Protein AF-A0A094FSZ1-F1 (afdb_monomer)

Radius of gyration: 24.79 Å; Cα contacts (8 Å, |Δi|>4): 39; chains: 1; bounding box: 50×47×67 Å

Solvent-accessible surface area (backbone atoms only — not comparable to full-atom values): 7567 Å² total; per-residue (Å²): 136,85,87,83,83,91,82,84,87,80,84,85,87,86,82,79,84,75,78,77,76,88,71,92,65,79,80,71,80,67,84,75,81,76,60,61,69,59,43,52,53,49,29,50,50,30,51,52,52,35,51,53,52,51,54,51,48,55,51,51,53,55,51,43,68,72,47,56,80,77,45,61,71,70,58,29,54,53,49,52,55,50,51,51,54,49,52,55,52,49,52,53,52,43,51,52,32,50,56,50,26,49,53,43,45,52,55,50,54,58,51,54,52,55,54,55,54,61,57,62,74,76,112

Sequence (123 aa):
MQFTKTLLVIALPLLAIASPTPSNTAVESRDITFDYAAVQALRQTLYDAYGQTSDIYGRVDSAANSIGGQFSGSAAEAFQNTLAKYQDSQARASEALLALAEVVGGASDSFNEKDGDAVKLFE

Secondary structure (DSSP, 8-state):
-----------------------------------HHHHHHHHHHHHHHHHHHHHHHHHHHHHHHHHGGG--THHHHHHHHHHHHHHHHHHHHHHHHHHHHHHHHHHHHHHHHHHHHHHHTT-

Foldseek 3Di:
DDDDDDDDDDDDPPDPCPDDDDDPDPPPPDVPPDPLVVLVVLLVVLVVVLVVLVVVLVVLVVVCVVCLVVDDDPRSVVSVVVNVVSVVVSVVSNVVSVVVSVVSVVVSVVVVVVVVVVVVVPD

pLDDT: mean 73.63, std 22.13, range [36.03, 97.12]

Mean predicted aligned error: 15.71 Å

Nearest PDB structures (foldseek):
  3fav-assembly2_C  TM=9.031E-01  e=1.663E-02  Mycobacterium tuberculosis H37Rv
  4j11-assembly1_B  T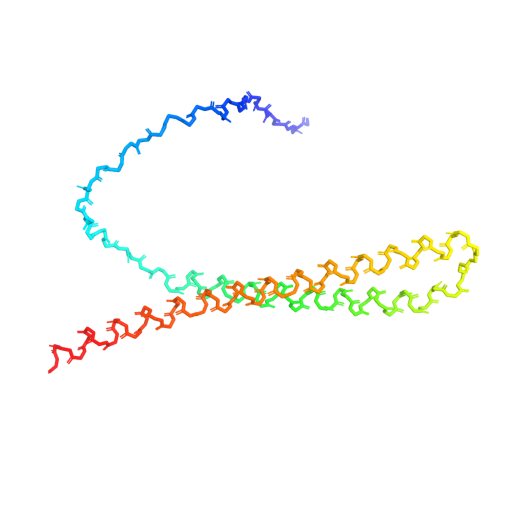M=8.928E-01  e=2.259E-02  Bacillus anthracis str. Sterne
  4j7k-assembly1_B  TM=8.969E-01  e=2.259E-02  Bacillus anthracis str. Sterne
  5mto-assembly1_A  TM=6.721E-01  e=1.983E+00  Homo sapiens
  5mto-assembly1_B  TM=6.752E-01  e=2.694E+00  Homo sapiens

Structure (mmCIF, N/CA/C/O backbone):
data_AF-A0A094FSZ1-F1
#
_entry.id   AF-A0A094FSZ1-F1
#
loop_
_atom_site.group_PDB
_atom_site.id
_atom_site.type_symbol
_atom_site.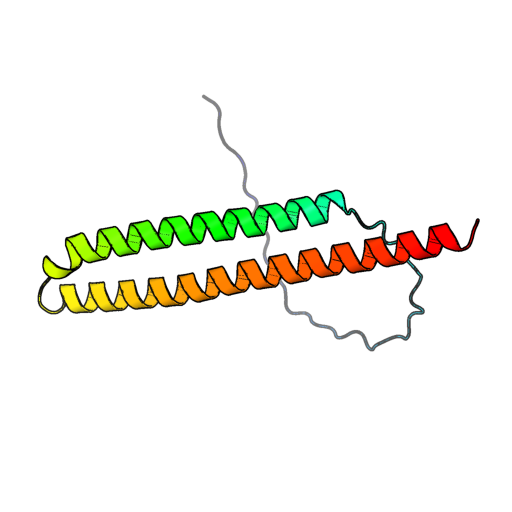label_atom_id
_atom_site.label_alt_id
_atom_site.label_comp_id
_atom_site.label_asym_id
_atom_site.label_entity_id
_atom_site.label_seq_id
_atom_site.pdbx_PDB_ins_code
_atom_site.Cartn_x
_atom_site.Cartn_y
_atom_site.Cartn_z
_atom_site.occupancy
_atom_site.B_iso_or_equiv
_atom_site.auth_seq_id
_atom_site.auth_comp_id
_atom_site.auth_asym_id
_atom_site.auth_atom_id
_atom_site.pdbx_PDB_model_num
ATOM 1 N N . MET A 1 1 ? 30.660 -18.132 21.693 1.00 36.03 1 MET A N 1
ATOM 2 C CA . MET A 1 1 ? 29.468 -17.735 20.916 1.00 36.03 1 MET A CA 1
ATOM 3 C C . MET A 1 1 ? 29.782 -16.399 20.255 1.00 36.03 1 MET A C 1
ATOM 5 O O . MET A 1 1 ? 30.182 -15.483 20.958 1.00 36.03 1 MET A O 1
ATOM 9 N N . GLN A 1 2 ? 29.759 -16.359 18.920 1.00 38.50 2 GLN A N 1
ATOM 10 C CA . GLN A 1 2 ? 29.972 -15.166 18.086 1.00 38.50 2 GLN A CA 1
ATOM 11 C C . GLN A 1 2 ? 28.680 -14.335 17.958 1.00 38.50 2 GLN A C 1
ATOM 13 O O . GLN A 1 2 ? 27.631 -14.829 18.366 1.00 38.50 2 GLN A O 1
ATOM 18 N N . PHE A 1 3 ? 28.810 -13.174 17.283 1.00 41.47 3 PHE A N 1
ATOM 19 C CA . PHE A 1 3 ? 27.794 -12.235 16.751 1.00 41.47 3 PHE A CA 1
ATOM 20 C C . PHE A 1 3 ? 27.480 -11.041 17.688 1.00 41.47 3 PHE A C 1
ATOM 22 O O . PHE A 1 3 ? 27.189 -11.250 18.853 1.00 41.47 3 PHE A O 1
ATOM 29 N N . THR A 1 4 ? 27.541 -9.751 17.307 1.00 43.19 4 THR A N 1
ATOM 30 C CA . THR A 1 4 ? 27.495 -9.105 15.980 1.00 43.19 4 THR A CA 1
ATOM 31 C C . THR A 1 4 ? 27.904 -7.618 16.043 1.00 43.19 4 THR A C 1
ATOM 33 O O . THR A 1 4 ? 27.437 -6.879 16.898 1.00 43.19 4 THR A O 1
ATOM 36 N N . LYS A 1 5 ? 28.744 -7.234 15.069 1.00 43.50 5 LYS A N 1
ATOM 37 C CA . LYS A 1 5 ? 28.823 -6.005 14.242 1.00 43.50 5 LYS A CA 1
ATOM 38 C C . LYS A 1 5 ? 28.620 -4.599 14.848 1.00 43.50 5 LYS A C 1
ATOM 40 O O . LYS A 1 5 ? 27.519 -4.154 15.140 1.00 43.50 5 LYS A O 1
ATOM 45 N N . THR A 1 6 ? 29.733 -3.872 14.792 1.00 50.31 6 THR A N 1
ATOM 46 C CA . THR A 1 6 ? 29.958 -2.448 14.497 1.00 50.31 6 THR A CA 1
ATOM 47 C C . THR A 1 6 ? 28.858 -1.743 13.687 1.00 50.31 6 THR A C 1
ATOM 49 O O . THR A 1 6 ? 28.570 -2.148 12.561 1.00 50.31 6 THR A O 1
ATOM 52 N N . LEU A 1 7 ? 28.357 -0.609 14.191 1.00 44.03 7 LEU A N 1
ATOM 53 C CA . LEU A 1 7 ? 27.736 0.439 13.376 1.00 44.03 7 LEU A CA 1
ATOM 54 C C . LEU A 1 7 ? 28.342 1.796 13.770 1.00 44.03 7 LEU A C 1
ATOM 56 O O . LEU A 1 7 ? 28.175 2.270 14.892 1.00 44.03 7 LEU A O 1
ATOM 60 N N . LEU A 1 8 ? 29.116 2.365 12.849 1.00 51.66 8 LEU A N 1
ATOM 61 C CA . LEU A 1 8 ? 29.802 3.648 12.973 1.00 51.66 8 LEU A CA 1
ATOM 62 C C . LEU A 1 8 ? 28.827 4.800 12.695 1.00 51.66 8 LEU A C 1
ATOM 64 O O . LEU A 1 8 ? 28.187 4.857 11.649 1.00 51.66 8 LEU A O 1
ATOM 68 N N . VAL A 1 9 ? 28.771 5.718 13.654 1.00 49.88 9 VAL A N 1
ATOM 69 C CA . VAL A 1 9 ? 28.234 7.082 13.582 1.00 49.88 9 VAL A CA 1
ATOM 70 C C . VAL A 1 9 ? 28.982 7.881 12.518 1.00 49.88 9 VAL A C 1
ATOM 72 O O . VAL A 1 9 ? 30.193 7.993 12.664 1.00 49.88 9 VAL A O 1
ATOM 75 N N . ILE A 1 10 ? 28.304 8.524 11.555 1.00 48.25 10 ILE A N 1
ATOM 76 C CA . ILE A 1 10 ? 28.784 9.778 10.938 1.00 48.25 10 ILE A CA 1
ATOM 77 C C . ILE A 1 10 ? 27.594 10.698 10.626 1.00 48.25 10 ILE A C 1
ATOM 79 O O . ILE A 1 10 ? 26.594 10.300 10.035 1.00 48.25 10 ILE A O 1
ATOM 83 N N . ALA A 1 11 ? 27.752 11.937 11.081 1.00 45.25 11 ALA A N 1
ATOM 84 C CA . ALA A 1 11 ? 26.862 13.076 10.981 1.00 45.25 11 ALA A CA 1
ATOM 85 C C . ALA A 1 11 ? 26.494 13.469 9.538 1.00 45.25 11 ALA A C 1
ATOM 87 O O . ALA A 1 11 ? 27.331 13.427 8.640 1.00 45.25 11 ALA A O 1
ATOM 88 N N . LEU A 1 12 ? 25.263 13.954 9.354 1.00 42.28 12 LEU A N 1
ATOM 89 C CA . LEU A 1 12 ? 24.881 14.798 8.222 1.00 42.28 12 LEU A CA 1
ATOM 90 C C . LEU A 1 12 ? 25.254 16.260 8.532 1.00 42.28 12 LEU A C 1
ATOM 92 O O . LEU A 1 12 ? 24.605 16.866 9.385 1.00 42.28 12 LEU A O 1
ATOM 96 N N . PRO A 1 13 ? 26.192 16.888 7.802 1.00 49.16 13 PRO A N 1
ATOM 97 C CA . PRO A 1 13 ? 26.172 18.319 7.568 1.00 49.16 13 PRO A CA 1
ATOM 98 C C . PRO A 1 13 ? 25.698 18.541 6.127 1.00 49.16 13 PRO A C 1
ATOM 100 O O . PRO A 1 13 ? 26.494 18.661 5.202 1.00 49.16 13 PRO A O 1
ATOM 103 N N . LEU A 1 14 ? 24.385 18.555 5.910 1.00 46.75 14 LEU A N 1
ATOM 104 C CA . LEU A 1 14 ? 23.786 18.849 4.606 1.00 46.75 14 LEU A CA 1
ATOM 105 C C . LEU A 1 14 ? 23.020 20.163 4.713 1.00 46.75 14 LEU A C 1
ATOM 107 O O . LEU A 1 14 ? 21.825 20.143 4.959 1.00 46.75 14 LEU A O 1
ATOM 111 N N . LEU A 1 15 ? 23.725 21.291 4.577 1.00 47.84 15 LEU A N 1
ATOM 112 C CA . LEU A 1 15 ? 23.158 22.600 4.207 1.00 47.84 15 LEU A CA 1
ATOM 113 C C . LEU A 1 15 ? 24.286 23.596 3.880 1.00 47.84 15 LEU A C 1
ATOM 115 O O . LEU A 1 15 ? 24.434 24.648 4.490 1.00 47.84 15 LEU A O 1
ATOM 119 N N . ALA A 1 16 ? 25.095 23.252 2.881 1.00 45.38 16 ALA A N 1
ATOM 120 C CA . ALA A 1 16 ? 25.877 24.226 2.126 1.00 45.38 16 ALA A CA 1
ATOM 121 C C . ALA A 1 16 ? 25.426 24.143 0.665 1.00 45.38 16 ALA A C 1
ATOM 123 O O . ALA A 1 16 ? 26.082 23.539 -0.178 1.00 45.38 16 ALA A O 1
ATOM 124 N N . ILE A 1 17 ? 24.257 24.720 0.380 1.00 44.41 17 ILE A N 1
ATOM 125 C CA . ILE A 1 17 ? 23.810 24.978 -0.989 1.00 44.41 17 ILE A CA 1
ATOM 126 C C . ILE A 1 17 ? 24.569 26.226 -1.456 1.00 44.41 17 ILE A C 1
ATOM 128 O O . ILE A 1 17 ? 24.042 27.334 -1.461 1.00 44.41 17 ILE A O 1
ATOM 132 N N . ALA A 1 18 ? 25.850 26.060 -1.781 1.00 43.78 18 ALA A N 1
ATOM 133 C CA . ALA A 1 18 ? 26.529 26.996 -2.661 1.00 43.78 18 ALA A CA 1
ATOM 134 C C . ALA A 1 18 ? 25.971 26.734 -4.063 1.00 43.78 18 ALA A C 1
ATOM 136 O O . ALA A 1 18 ? 26.262 25.708 -4.672 1.00 43.78 18 ALA A O 1
ATOM 137 N N . SER A 1 19 ? 25.093 27.615 -4.531 1.00 50.28 19 SER A N 1
ATOM 138 C CA . SER A 1 19 ? 24.538 27.584 -5.882 1.00 50.28 19 SER A CA 1
ATOM 139 C C . SER A 1 19 ? 25.662 27.686 -6.921 1.00 50.28 19 SER A C 1
ATOM 141 O O . SER A 1 19 ? 26.345 28.716 -6.941 1.00 50.28 19 SER A O 1
ATOM 143 N N . PRO A 1 20 ? 25.858 26.706 -7.820 1.00 42.25 20 PRO A N 1
ATOM 144 C CA . PRO A 1 20 ? 26.643 26.957 -9.010 1.00 42.25 20 PRO A CA 1
ATOM 145 C C . PRO A 1 20 ? 25.752 27.658 -10.042 1.00 42.25 20 PRO A C 1
ATOM 147 O O . PRO A 1 20 ? 24.711 27.149 -10.456 1.00 42.25 20 PRO A O 1
ATOM 150 N N . THR A 1 21 ? 26.175 28.857 -10.435 1.00 45.28 21 THR A N 1
ATOM 151 C CA . THR A 1 21 ? 25.742 29.580 -11.636 1.00 45.28 21 THR A CA 1
ATOM 152 C C . THR A 1 21 ? 25.680 28.620 -12.836 1.00 45.28 21 THR A C 1
ATOM 154 O O . THR A 1 21 ? 26.608 27.823 -12.997 1.00 45.28 21 THR A O 1
ATOM 157 N N . PRO A 1 22 ? 24.642 28.662 -13.694 1.00 40.41 22 PRO A N 1
ATOM 158 C CA . PRO A 1 22 ? 24.551 27.745 -14.822 1.00 40.41 22 PRO A CA 1
ATOM 159 C C . PRO A 1 22 ? 25.625 28.090 -15.861 1.00 40.41 22 PRO A C 1
ATOM 161 O O . PRO A 1 22 ? 25.491 29.047 -16.621 1.00 40.41 22 PRO A O 1
ATOM 164 N N . SER A 1 23 ? 26.704 27.309 -15.898 1.00 41.81 23 SER A N 1
ATOM 165 C CA . SER A 1 23 ? 27.583 27.252 -17.064 1.00 41.81 23 SER A CA 1
ATOM 166 C C . SER A 1 23 ? 26.899 26.4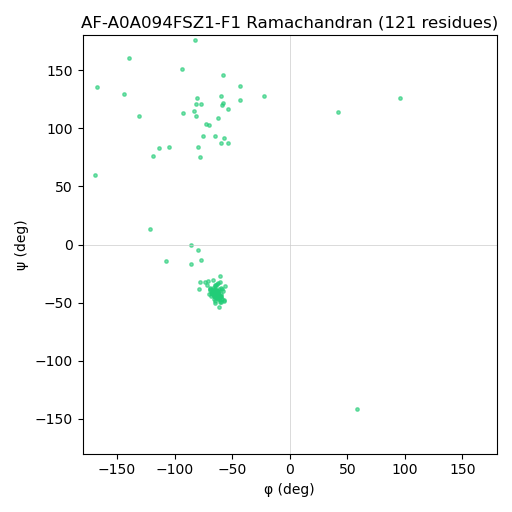00 -18.123 1.00 41.81 23 SER A C 1
ATOM 168 O O . SER A 1 23 ? 26.616 25.225 -17.881 1.00 41.81 23 SER A O 1
ATOM 170 N N . ASN A 1 24 ? 26.657 27.003 -19.291 1.00 48.91 24 ASN A N 1
ATOM 171 C CA . ASN A 1 24 ? 26.336 26.321 -20.544 1.00 48.91 24 ASN A CA 1
ATOM 172 C C . ASN A 1 24 ? 27.424 25.276 -20.822 1.00 48.91 24 ASN A C 1
ATOM 174 O O . ASN A 1 24 ? 28.436 25.551 -21.463 1.00 48.91 24 ASN A O 1
ATOM 178 N N . THR A 1 25 ? 27.230 24.083 -20.280 1.00 41.91 25 THR A N 1
ATOM 179 C CA . THR A 1 25 ? 28.068 22.929 -20.554 1.00 41.91 25 THR A CA 1
ATOM 180 C C . THR A 1 25 ? 27.364 22.237 -21.699 1.00 41.91 25 THR A C 1
ATOM 182 O O . THR A 1 25 ? 26.218 21.814 -21.543 1.00 41.91 25 THR A O 1
ATOM 185 N N . ALA A 1 26 ? 28.003 22.224 -22.870 1.00 42.75 26 ALA A N 1
ATOM 186 C CA . ALA A 1 26 ? 27.565 21.408 -23.988 1.00 42.75 26 ALA A CA 1
ATOM 187 C C . ALA A 1 26 ? 27.200 20.028 -23.434 1.00 42.75 26 ALA A C 1
ATOM 189 O O . ALA A 1 26 ? 27.991 19.435 -22.697 1.00 42.75 26 ALA A O 1
ATOM 190 N N . VAL A 1 27 ? 25.973 19.581 -23.702 1.00 46.06 27 VAL A N 1
ATOM 191 C CA . VAL A 1 27 ? 25.532 18.243 -23.326 1.00 46.06 27 VAL A CA 1
ATOM 192 C C . VAL A 1 27 ? 26.402 17.295 -24.136 1.00 46.06 27 VAL A C 1
ATOM 194 O O . VAL A 1 27 ? 26.132 17.038 -25.305 1.00 46.06 27 VAL A O 1
ATOM 197 N N . GLU A 1 28 ? 27.506 16.850 -23.540 1.00 41.75 28 GLU A N 1
ATOM 198 C CA . GLU A 1 28 ? 28.188 15.656 -23.998 1.00 41.75 28 GLU A CA 1
ATOM 199 C C . GLU A 1 28 ? 27.112 14.576 -24.029 1.00 41.75 28 GLU A C 1
ATOM 201 O O . GLU A 1 28 ? 26.506 14.272 -22.995 1.00 41.75 28 GLU A O 1
ATOM 206 N N . SER A 1 29 ? 26.823 14.055 -25.222 1.00 47.34 29 SER A N 1
ATOM 207 C CA . SER A 1 29 ? 26.057 12.827 -25.373 1.00 47.34 29 SER A CA 1
ATOM 208 C C . SER A 1 29 ? 26.832 11.737 -24.649 1.00 47.34 29 SER A C 1
ATOM 210 O O . SER A 1 29 ? 27.679 11.063 -2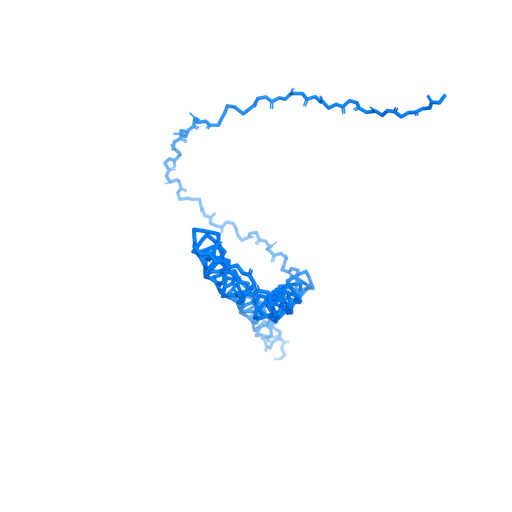5.225 1.00 47.34 29 SER A O 1
ATOM 212 N N . ARG A 1 30 ? 26.584 11.596 -23.344 1.00 48.53 30 ARG A N 1
ATOM 213 C CA . ARG A 1 30 ? 26.837 10.342 -22.657 1.00 48.53 30 ARG A CA 1
ATOM 214 C C . ARG A 1 30 ? 25.997 9.326 -23.404 1.00 48.53 30 ARG A C 1
ATOM 216 O O . ARG A 1 30 ? 24.784 9.507 -23.490 1.00 48.53 30 ARG A O 1
ATOM 223 N N . ASP A 1 31 ? 26.638 8.291 -23.929 1.00 44.91 31 ASP A N 1
ATOM 224 C CA . ASP A 1 31 ? 25.949 7.067 -24.309 1.00 44.91 31 ASP A CA 1
ATOM 225 C C . ASP A 1 31 ? 25.244 6.547 -23.053 1.00 44.91 31 ASP A C 1
ATOM 227 O O . ASP A 1 31 ? 25.826 5.874 -22.201 1.00 44.91 31 ASP A O 1
ATOM 231 N N . ILE A 1 32 ? 23.990 6.958 -22.871 1.00 55.66 32 ILE A N 1
ATOM 232 C CA . ILE A 1 32 ? 23.117 6.404 -21.851 1.00 55.66 32 ILE A CA 1
ATOM 233 C C . ILE A 1 32 ? 22.707 5.053 -22.410 1.00 55.66 32 ILE A C 1
ATOM 235 O O . ILE A 1 32 ? 21.764 4.951 -23.189 1.00 55.66 32 ILE A O 1
ATOM 239 N N . THR A 1 33 ? 23.449 4.010 -22.044 1.00 64.06 33 THR A N 1
ATOM 240 C CA . THR A 1 33 ? 22.993 2.641 -22.267 1.00 64.06 33 THR A CA 1
ATOM 241 C C . THR A 1 33 ? 21.715 2.453 -21.454 1.00 64.06 33 THR A C 1
ATOM 2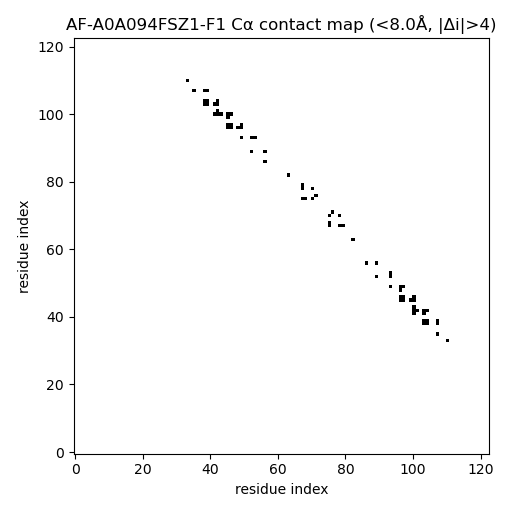43 O O . THR A 1 33 ? 21.741 2.460 -20.222 1.00 64.06 33 THR A O 1
ATOM 246 N N . PHE A 1 34 ? 20.582 2.365 -22.147 1.00 69.31 34 PHE A N 1
ATOM 247 C CA . PHE A 1 34 ? 19.276 2.185 -21.531 1.00 69.31 34 PHE A CA 1
ATOM 248 C C . PHE A 1 34 ? 19.070 0.701 -21.209 1.00 69.31 34 PHE A C 1
ATOM 250 O O . PHE A 1 34 ? 18.935 -0.128 -22.108 1.00 69.31 34 PHE A O 1
ATOM 257 N N . ASP A 1 35 ? 19.059 0.347 -19.924 1.00 81.75 35 ASP A N 1
ATOM 258 C CA . ASP A 1 35 ? 18.796 -1.027 -19.489 1.00 81.75 35 ASP A CA 1
ATOM 259 C C . ASP A 1 35 ? 17.287 -1.315 -19.516 1.00 81.75 35 ASP A C 1
ATOM 261 O O . ASP A 1 35 ? 16.579 -1.207 -18.513 1.00 81.75 35 ASP A O 1
ATOM 265 N N . TYR A 1 36 ? 16.788 -1.677 -20.698 1.00 79.00 36 TYR A N 1
ATOM 266 C CA . TYR A 1 36 ? 15.376 -1.995 -20.916 1.00 79.00 36 TYR A CA 1
ATOM 267 C C . TYR A 1 36 ? 14.878 -3.118 -19.992 1.00 79.00 36 TYR A C 1
ATOM 269 O O . TYR A 1 36 ? 13.739 -3.082 -19.522 1.00 79.00 36 TYR A O 1
ATOM 277 N N . ALA A 1 37 ? 15.731 -4.103 -19.690 1.00 81.50 37 ALA A N 1
ATOM 278 C CA . ALA A 1 37 ? 15.371 -5.214 -18.818 1.00 81.50 37 ALA A CA 1
ATOM 279 C C . ALA A 1 37 ? 15.153 -4.739 -17.374 1.00 81.50 37 ALA A C 1
ATOM 281 O O . ALA A 1 37 ? 14.161 -5.122 -16.750 1.00 81.50 37 ALA A O 1
ATOM 282 N N . ALA A 1 38 ? 16.021 -3.861 -16.863 1.00 84.06 38 ALA A N 1
ATOM 283 C CA . ALA A 1 38 ? 15.851 -3.264 -15.541 1.00 84.06 38 ALA A CA 1
ATOM 284 C C . ALA A 1 38 ? 14.586 -2.398 -15.449 1.00 84.06 38 ALA A C 1
ATOM 286 O O . ALA A 1 38 ? 13.863 -2.469 -14.453 1.00 84.06 38 ALA A O 1
ATOM 287 N N . VAL A 1 39 ? 14.277 -1.616 -16.489 1.00 85.88 39 VAL A N 1
ATOM 288 C CA . VAL A 1 39 ? 13.073 -0.767 -16.512 1.00 85.88 39 VAL A CA 1
ATOM 289 C C . VAL A 1 39 ? 11.799 -1.618 -16.559 1.00 85.88 39 VAL A C 1
ATOM 291 O O . VAL A 1 39 ? 10.857 -1.357 -15.808 1.00 85.88 39 VAL A O 1
ATOM 294 N N . GLN A 1 40 ? 11.785 -2.699 -17.344 1.00 84.25 40 GLN A N 1
ATOM 295 C CA . GLN A 1 40 ? 10.661 -3.639 -17.356 1.00 84.25 40 GLN A CA 1
ATOM 296 C C . GLN A 1 40 ? 10.490 -4.382 -16.028 1.00 84.25 40 GLN A C 1
ATOM 298 O O . GLN A 1 40 ? 9.365 -4.530 -15.546 1.00 84.25 40 GLN A O 1
ATOM 303 N N . ALA A 1 41 ? 11.590 -4.804 -15.400 1.00 89.06 41 ALA A N 1
ATOM 304 C CA . ALA A 1 41 ? 11.554 -5.433 -14.082 1.00 89.06 41 ALA A CA 1
ATOM 305 C C . ALA A 1 41 ? 11.003 -4.477 -13.010 1.00 89.06 41 ALA A C 1
ATOM 307 O O . ALA A 1 41 ? 10.187 -4.878 -12.174 1.00 89.06 41 ALA A O 1
ATOM 308 N N . LEU A 1 42 ? 11.391 -3.197 -13.060 1.00 88.75 42 LEU A N 1
ATOM 309 C CA . LEU A 1 42 ? 10.844 -2.167 -12.180 1.00 88.75 42 LEU A CA 1
ATOM 310 C C . LEU A 1 42 ? 9.342 -1.971 -12.420 1.00 88.75 42 LEU A C 1
ATOM 312 O O . LEU A 1 42 ? 8.576 -1.953 -11.459 1.00 88.75 42 LEU A O 1
ATOM 316 N N . ARG A 1 43 ? 8.906 -1.884 -13.683 1.00 88.56 43 ARG A N 1
ATOM 317 C CA . ARG A 1 43 ? 7.484 -1.761 -14.034 1.00 88.56 43 ARG A CA 1
ATOM 318 C C . ARG A 1 43 ? 6.661 -2.914 -13.465 1.00 88.56 43 ARG A C 1
ATOM 320 O O . ARG A 1 43 ? 5.631 -2.672 -12.842 1.00 88.56 43 ARG A O 1
ATOM 327 N N . GLN A 1 44 ? 7.129 -4.151 -13.635 1.00 90.38 44 GLN A N 1
ATOM 328 C CA . GLN A 1 44 ? 6.454 -5.325 -13.081 1.00 90.38 44 GLN A CA 1
ATOM 329 C C . GLN A 1 44 ? 6.374 -5.254 -11.552 1.00 90.38 44 GLN A C 1
ATOM 331 O O . GLN A 1 44 ? 5.306 -5.456 -10.984 1.00 90.38 44 GLN A O 1
ATOM 336 N N . THR A 1 45 ? 7.474 -4.878 -10.894 1.00 95.12 45 THR A N 1
ATOM 337 C CA . THR A 1 45 ? 7.519 -4.732 -9.430 1.00 95.12 45 THR A CA 1
ATOM 338 C C . THR A 1 45 ? 6.489 -3.717 -8.924 1.00 95.12 45 THR A C 1
ATOM 340 O O . THR A 1 45 ? 5.863 -3.935 -7.888 1.00 95.12 45 THR A O 1
ATOM 343 N N . LEU A 1 46 ? 6.281 -2.615 -9.650 1.00 93.25 46 LEU A N 1
ATOM 344 C CA . LEU A 1 46 ? 5.289 -1.597 -9.296 1.00 93.25 46 LEU A CA 1
ATOM 345 C C . LEU A 1 46 ? 3.852 -2.114 -9.440 1.00 93.25 46 LEU A C 1
ATOM 347 O O . LEU A 1 46 ? 3.034 -1.873 -8.550 1.00 93.25 46 LEU A O 1
ATOM 351 N N . TYR A 1 47 ? 3.553 -2.869 -10.501 1.00 92.06 47 TYR A N 1
ATOM 352 C CA . TYR A 1 47 ? 2.249 -3.521 -10.655 1.00 92.06 47 TYR A CA 1
ATOM 353 C C . TYR A 1 47 ? 1.993 -4.579 -9.578 1.00 92.06 47 TYR A C 1
ATOM 355 O O . TYR A 1 47 ? 0.897 -4.629 -9.017 1.00 92.06 47 TYR A O 1
ATOM 363 N N . ASP A 1 48 ? 3.002 -5.379 -9.236 1.00 93.44 48 ASP A N 1
ATOM 364 C CA . ASP A 1 48 ? 2.891 -6.380 -8.174 1.00 93.44 48 ASP A CA 1
ATOM 365 C C . ASP A 1 48 ? 2.640 -5.709 -6.815 1.00 93.44 48 ASP A C 1
ATOM 367 O O . ASP A 1 48 ? 1.779 -6.147 -6.049 1.00 93.44 48 ASP A O 1
ATOM 371 N N . ALA A 1 49 ? 3.347 -4.611 -6.522 1.00 93.50 49 ALA A N 1
ATOM 372 C CA . ALA A 1 49 ? 3.145 -3.826 -5.307 1.00 93.50 49 ALA A CA 1
ATOM 373 C C . ALA A 1 49 ? 1.742 -3.200 -5.249 1.00 93.50 49 ALA A C 1
ATOM 375 O O . ALA A 1 49 ? 1.109 -3.201 -4.188 1.00 93.50 49 ALA A O 1
ATOM 376 N N . TYR A 1 50 ? 1.231 -2.706 -6.381 1.00 92.81 50 TYR A N 1
ATOM 377 C CA . TYR A 1 50 ? -0.144 -2.222 -6.494 1.00 92.81 50 TYR A CA 1
ATOM 378 C C . TYR A 1 50 ? -1.151 -3.338 -6.182 1.00 92.81 50 TYR A C 1
ATOM 380 O O . TYR A 1 50 ? -2.022 -3.159 -5.328 1.00 92.81 50 TYR A O 1
ATOM 388 N N . GLY A 1 51 ? -0.991 -4.515 -6.797 1.00 91.12 51 GLY A N 1
ATOM 389 C CA . GLY A 1 51 ? -1.859 -5.671 -6.561 1.00 91.12 51 GLY A CA 1
ATOM 390 C C . GLY A 1 51 ? -1.869 -6.101 -5.093 1.00 91.12 51 GLY A C 1
ATOM 391 O O . GLY A 1 51 ? -2.932 -6.229 -4.489 1.00 91.12 51 GLY A O 1
ATOM 392 N N . GLN A 1 52 ? -0.691 -6.214 -4.473 1.00 94.44 52 GLN A N 1
ATOM 393 C CA . GLN A 1 52 ? -0.571 -6.540 -3.047 1.00 94.44 52 GLN A CA 1
ATOM 394 C C . GLN A 1 52 ? -1.237 -5.487 -2.148 1.00 94.44 52 GLN A C 1
ATOM 396 O O . GLN A 1 52 ? -1.891 -5.831 -1.164 1.00 94.44 52 GLN A O 1
ATOM 401 N N . THR A 1 53 ? -1.099 -4.204 -2.484 1.00 91.62 53 THR A N 1
ATOM 402 C CA . THR A 1 53 ? -1.722 -3.103 -1.732 1.00 91.62 53 THR A CA 1
ATOM 403 C C . THR A 1 53 ? -3.248 -3.139 -1.842 1.00 91.62 53 THR A C 1
ATOM 405 O O . THR A 1 53 ? -3.944 -2.884 -0.856 1.00 91.62 53 THR A O 1
ATOM 408 N N . SER A 1 54 ? -3.774 -3.495 -3.014 1.00 91.44 54 SER A N 1
ATOM 409 C CA . SER A 1 54 ? -5.207 -3.702 -3.242 1.00 91.44 54 SER A CA 1
ATOM 410 C C . SER A 1 54 ? -5.746 -4.897 -2.443 1.00 91.44 54 SER A C 1
ATOM 412 O O . SER A 1 54 ? -6.757 -4.784 -1.746 1.00 91.44 54 SER A O 1
ATOM 414 N N . ASP A 1 55 ? -5.020 -6.017 -2.430 1.00 94.31 55 ASP A N 1
ATOM 415 C CA . ASP A 1 55 ? -5.394 -7.206 -1.656 1.00 94.31 55 ASP A CA 1
ATOM 416 C C . ASP A 1 55 ? -5.426 -6.930 -0.147 1.00 94.31 55 ASP A C 1
ATOM 418 O O . ASP A 1 55 ? -6.347 -7.354 0.560 1.00 94.31 55 ASP A O 1
ATOM 422 N N . ILE A 1 56 ? -4.422 -6.213 0.370 1.00 94.00 56 ILE A N 1
ATOM 423 C CA . ILE A 1 56 ? -4.372 -5.818 1.783 1.00 94.00 56 ILE A CA 1
ATOM 424 C C . ILE A 1 56 ? -5.570 -4.929 2.118 1.00 94.00 56 ILE A C 1
ATOM 426 O O . ILE A 1 56 ? -6.223 -5.165 3.135 1.00 94.00 56 ILE A O 1
ATOM 430 N N . TYR A 1 57 ? -5.891 -3.960 1.262 1.00 93.88 57 TYR A N 1
ATOM 431 C CA . TYR A 1 57 ? -7.054 -3.098 1.446 1.00 93.88 57 TYR A CA 1
ATOM 432 C C . TYR A 1 57 ? -8.352 -3.895 1.541 1.00 93.88 57 TYR A C 1
ATOM 434 O O . TYR A 1 57 ? -9.095 -3.722 2.505 1.00 93.88 57 TYR A O 1
ATOM 442 N N . GLY A 1 58 ? -8.588 -4.828 0.614 1.00 93.00 58 GLY A N 1
ATOM 443 C CA . GLY A 1 58 ? -9.786 -5.669 0.638 1.00 93.00 58 GLY A CA 1
ATOM 444 C C . GLY A 1 58 ? -9.906 -6.499 1.922 1.00 93.00 58 GLY A C 1
ATOM 445 O O . GLY A 1 58 ? -10.998 -6.643 2.480 1.00 93.00 58 GLY A O 1
ATOM 446 N N . ARG A 1 59 ? -8.779 -7.003 2.447 1.00 96.19 59 ARG A N 1
ATOM 447 C CA . ARG A 1 59 ? -8.741 -7.728 3.731 1.00 96.19 59 ARG A CA 1
ATOM 448 C C . ARG A 1 59 ? -9.034 -6.817 4.919 1.00 96.19 59 ARG A C 1
ATOM 450 O O . ARG A 1 59 ? -9.788 -7.219 5.804 1.00 96.19 59 ARG A O 1
ATOM 457 N N . VAL A 1 60 ? -8.448 -5.618 4.950 1.00 94.94 60 VAL A N 1
ATOM 458 C CA . VAL A 1 60 ? -8.694 -4.637 6.016 1.00 94.94 60 VAL A CA 1
ATOM 459 C C . VAL A 1 60 ? -10.151 -4.197 6.006 1.00 94.94 60 VAL A C 1
ATOM 461 O O . VAL A 1 60 ? -10.770 -4.202 7.064 1.00 94.94 60 VAL A O 1
ATOM 464 N N . ASP A 1 61 ? -10.717 -3.891 4.840 1.00 93.62 61 ASP A N 1
ATOM 465 C CA . ASP A 1 61 ? -12.117 -3.483 4.706 1.00 93.62 61 ASP A CA 1
ATOM 466 C C . ASP A 1 61 ? -13.078 -4.589 5.172 1.00 93.62 61 ASP A C 1
ATOM 468 O O . ASP A 1 61 ? -13.955 -4.365 6.007 1.00 93.62 61 ASP A O 1
ATOM 472 N N . SER A 1 62 ? -12.835 -5.833 4.747 1.00 94.25 62 SER A N 1
ATOM 473 C CA . SER A 1 62 ? -13.623 -6.996 5.181 1.00 94.25 62 SER A CA 1
ATOM 474 C C . SER A 1 62 ? -13.557 -7.218 6.698 1.00 94.25 62 SER A C 1
ATOM 476 O O . SER A 1 62 ? -14.578 -7.459 7.355 1.00 94.25 62 SER A O 1
ATOM 478 N N . ALA A 1 63 ? -12.358 -7.125 7.280 1.00 94.56 63 ALA A N 1
ATOM 479 C CA . ALA A 1 63 ? -12.168 -7.249 8.721 1.00 94.56 63 ALA A CA 1
ATOM 480 C C . ALA A 1 63 ? -12.842 -6.093 9.470 1.00 94.56 63 ALA A C 1
ATOM 482 O O . ALA A 1 63 ? -13.525 -6.322 10.468 1.00 94.56 63 ALA A O 1
ATOM 483 N N . ALA A 1 64 ? -12.707 -4.869 8.960 1.00 93.06 64 ALA A N 1
ATOM 484 C CA . ALA A 1 64 ? -13.299 -3.678 9.540 1.00 93.06 64 ALA A CA 1
ATOM 485 C C . ALA A 1 64 ? -14.828 -3.742 9.557 1.00 93.06 64 ALA A C 1
ATOM 487 O O . ALA A 1 64 ? -15.430 -3.449 10.587 1.00 93.06 64 ALA A O 1
ATOM 488 N N . ASN A 1 65 ? -15.451 -4.217 8.477 1.00 90.00 65 ASN A N 1
ATOM 489 C CA . ASN A 1 65 ? -16.893 -4.455 8.421 1.00 90.00 65 ASN A CA 1
ATOM 490 C C . ASN A 1 65 ? -17.350 -5.509 9.444 1.00 90.00 65 ASN A C 1
ATOM 492 O O . ASN A 1 65 ? -18.428 -5.388 10.021 1.00 90.00 65 ASN A O 1
ATOM 496 N N . SER A 1 66 ? -16.511 -6.510 9.729 1.00 92.69 66 SER A N 1
ATOM 497 C CA . SER A 1 66 ? -16.820 -7.568 10.703 1.00 92.69 66 SER A CA 1
ATOM 498 C C . SER A 1 66 ? -16.749 -7.094 12.162 1.00 92.69 66 SER A C 1
ATOM 500 O O . SER A 1 66 ? -17.484 -7.600 13.014 1.00 92.69 66 SER A O 1
ATOM 502 N N . ILE A 1 67 ? -15.868 -6.136 12.472 1.00 92.19 67 ILE A N 1
ATOM 503 C CA . ILE A 1 67 ? -15.634 -5.666 13.851 1.00 92.19 67 ILE A CA 1
ATOM 504 C C . ILE A 1 67 ? -16.196 -4.271 14.139 1.00 92.19 67 ILE A C 1
ATOM 506 O O . ILE A 1 67 ? -16.320 -3.899 15.302 1.00 92.19 67 ILE A O 1
ATOM 510 N N . GLY A 1 68 ? -16.563 -3.495 13.119 1.00 86.00 68 GLY A N 1
ATOM 511 C CA . GLY A 1 68 ? -16.935 -2.085 13.265 1.00 86.00 68 GLY A CA 1
ATOM 512 C C . GLY A 1 68 ? -18.143 -1.853 14.173 1.00 86.00 68 GLY A C 1
ATOM 513 O O . GLY A 1 68 ? -18.176 -0.869 14.906 1.00 86.00 68 GLY A O 1
ATOM 514 N N . GLY A 1 69 ? -19.095 -2.792 14.193 1.00 88.31 69 GLY A N 1
ATOM 515 C CA . GLY A 1 69 ? -20.258 -2.753 15.088 1.00 88.31 69 GLY A CA 1
ATOM 516 C C . GLY A 1 69 ? -19.990 -3.224 16.522 1.00 88.31 69 GLY A C 1
ATOM 517 O O . GLY A 1 69 ? -20.888 -3.161 17.356 1.00 88.31 69 GLY A O 1
ATOM 518 N N . GLN A 1 70 ? -18.785 -3.719 16.823 1.00 94.00 70 GLN A N 1
ATOM 519 C CA . GLN A 1 70 ? -18.423 -4.219 18.156 1.00 94.00 70 GLN A CA 1
ATOM 520 C C . GLN A 1 70 ? -17.942 -3.100 19.088 1.00 94.00 70 GLN A C 1
ATOM 522 O O . GLN A 1 70 ? -17.900 -3.276 20.306 1.00 94.00 70 GLN A O 1
ATOM 527 N N . PHE A 1 71 ? -17.587 -1.945 18.526 1.00 92.19 71 PHE A N 1
ATOM 528 C CA . PHE A 1 71 ? -17.179 -0.769 19.281 1.00 92.19 71 PHE A CA 1
ATOM 529 C C . PHE A 1 71 ? -18.372 0.158 19.527 1.00 92.19 71 PHE A C 1
ATOM 531 O O . PHE A 1 71 ? -19.302 0.234 18.728 1.00 92.19 71 PHE A O 1
ATOM 538 N N . SER A 1 72 ? -18.331 0.911 20.626 1.00 93.50 72 SER A N 1
ATOM 539 C CA . SER A 1 72 ? -19.315 1.956 20.927 1.00 93.50 72 SER A CA 1
ATOM 540 C C . SER A 1 72 ? -18.645 3.196 21.520 1.00 93.50 72 SER A C 1
ATOM 542 O O . SER A 1 72 ? -17.503 3.144 21.986 1.00 93.50 72 SER A O 1
ATOM 544 N N . GLY A 1 73 ? -19.345 4.333 21.462 1.00 95.19 73 GLY A N 1
ATOM 545 C CA . GLY A 1 73 ? -18.846 5.617 21.955 1.00 95.19 73 GLY A CA 1
ATOM 546 C C . GLY A 1 73 ? -17.546 6.055 21.273 1.00 95.19 73 GLY A C 1
ATOM 547 O O . GLY A 1 73 ? -17.344 5.828 20.080 1.00 95.19 73 GLY A O 1
ATOM 548 N N . SER A 1 74 ? -16.635 6.645 22.047 1.00 96.19 74 SER A N 1
ATOM 549 C CA . SER A 1 74 ? -15.365 7.185 21.542 1.00 96.19 74 SER A CA 1
ATOM 550 C C . SER A 1 74 ? -14.455 6.137 20.891 1.00 96.19 74 SER A C 1
ATOM 552 O O . SER A 1 74 ? -13.672 6.471 20.004 1.00 96.19 74 SER A O 1
ATOM 554 N N . ALA A 1 75 ? -14.563 4.863 21.283 1.00 93.38 75 ALA A N 1
ATOM 555 C CA . ALA A 1 75 ? -13.809 3.781 20.653 1.00 93.38 75 ALA A CA 1
ATOM 556 C C . ALA A 1 75 ? -14.272 3.532 19.208 1.00 93.38 75 ALA A C 1
ATOM 558 O O . ALA A 1 75 ? -13.437 3.325 18.327 1.00 93.38 75 ALA A O 1
ATOM 559 N N . ALA A 1 76 ? -15.583 3.604 18.950 1.00 93.81 76 ALA A N 1
ATOM 560 C CA . ALA A 1 76 ? -16.130 3.476 17.600 1.00 93.81 76 ALA A CA 1
ATOM 561 C C . ALA A 1 76 ? -15.699 4.649 16.711 1.00 93.81 76 ALA A C 1
ATOM 563 O O . ALA A 1 76 ? -15.257 4.437 15.585 1.00 93.81 76 ALA A O 1
ATOM 564 N N . GLU A 1 77 ? -15.750 5.876 17.235 1.00 95.56 77 GLU 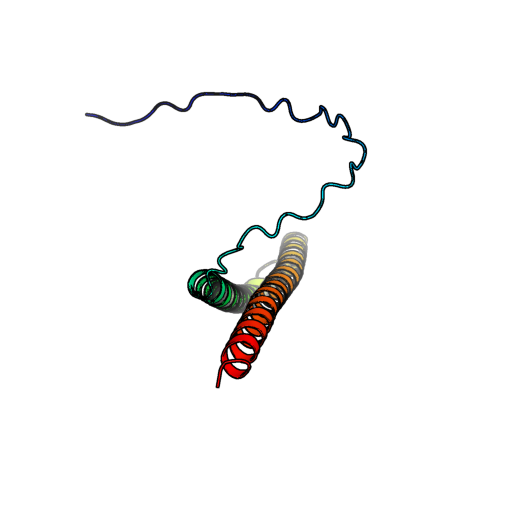A N 1
ATOM 565 C CA . GLU A 1 77 ? -15.302 7.074 16.513 1.00 95.56 77 GLU A CA 1
ATOM 566 C C . GLU A 1 77 ? -13.806 7.017 16.177 1.00 95.56 77 GLU A C 1
ATOM 568 O O . GLU A 1 77 ? -13.402 7.311 15.051 1.00 95.56 77 GLU A O 1
ATOM 573 N N . ALA A 1 78 ? -12.965 6.604 17.132 1.00 95.75 78 ALA A N 1
ATOM 574 C CA . ALA A 1 78 ? -11.529 6.450 16.910 1.00 95.75 78 A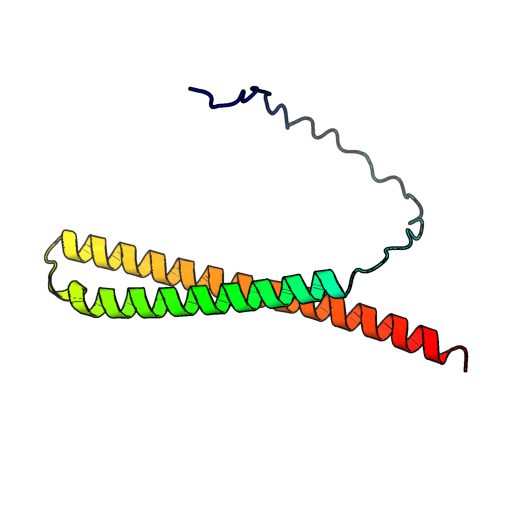LA A CA 1
ATOM 575 C C . ALA A 1 78 ? -11.227 5.379 15.851 1.00 95.75 78 ALA A C 1
ATOM 577 O O . ALA A 1 78 ? -10.370 5.591 14.986 1.00 95.75 78 ALA A O 1
ATOM 578 N N . PHE A 1 79 ? -11.951 4.257 15.892 1.00 95.56 79 PHE A N 1
ATOM 579 C CA . PHE A 1 79 ? -11.846 3.195 14.898 1.00 95.56 79 PHE A CA 1
ATOM 580 C C . PHE A 1 79 ? -12.226 3.695 13.499 1.00 95.56 79 PHE A C 1
ATOM 582 O O . PHE A 1 79 ? -11.414 3.595 12.581 1.00 95.56 79 PHE A O 1
ATOM 589 N N . GLN A 1 80 ? -13.406 4.303 13.348 1.00 95.00 80 GLN A N 1
ATOM 590 C CA . GLN A 1 80 ? -13.893 4.831 12.067 1.00 95.00 80 GLN A CA 1
ATOM 591 C C . GLN A 1 80 ? -12.952 5.894 11.491 1.00 95.00 80 GLN A C 1
ATOM 593 O O . GLN A 1 80 ? -12.597 5.834 10.316 1.00 95.00 80 GLN A O 1
ATOM 598 N N . ASN A 1 81 ? -12.473 6.824 12.323 1.00 96.81 81 ASN A N 1
ATOM 599 C CA . ASN A 1 81 ? -11.518 7.845 11.895 1.00 96.81 81 ASN A CA 1
ATOM 600 C C . ASN A 1 81 ? -10.186 7.246 11.431 1.00 96.81 81 ASN A C 1
ATOM 602 O O . ASN A 1 81 ? -9.591 7.723 10.465 1.00 96.81 81 ASN A O 1
ATOM 606 N N . THR A 1 82 ? -9.692 6.219 12.122 1.00 96.12 82 THR A N 1
ATOM 607 C CA . THR A 1 82 ? -8.436 5.556 11.745 1.00 96.12 82 THR A CA 1
ATOM 608 C C . THR A 1 82 ? -8.605 4.765 10.453 1.00 96.12 82 THR A C 1
ATOM 610 O O . THR A 1 82 ? -7.750 4.855 9.573 1.00 96.12 82 THR A O 1
ATOM 613 N N . LEU A 1 83 ? -9.725 4.053 10.305 1.00 95.50 83 LEU A N 1
ATOM 614 C CA . LEU A 1 83 ? -10.062 3.322 9.088 1.00 95.50 83 LEU A CA 1
ATOM 615 C C . LEU A 1 83 ? -10.166 4.262 7.882 1.00 95.50 83 LEU A C 1
ATOM 617 O O . LEU A 1 83 ? -9.529 4.006 6.866 1.00 95.50 83 LEU A O 1
ATOM 621 N N . ALA A 1 84 ? -10.875 5.385 8.013 1.00 95.75 84 ALA A N 1
ATOM 622 C CA . ALA A 1 84 ? -11.010 6.368 6.940 1.00 95.75 84 ALA A CA 1
ATOM 623 C C . ALA A 1 84 ? -9.651 6.942 6.498 1.00 95.75 84 ALA A C 1
ATOM 625 O O . ALA A 1 84 ? -9.371 7.044 5.305 1.00 95.75 84 ALA A O 1
ATOM 626 N N . LYS A 1 85 ? -8.761 7.264 7.451 1.00 97.12 85 LYS A N 1
ATOM 627 C CA . LYS A 1 85 ? -7.394 7.728 7.145 1.00 97.12 85 LYS A CA 1
ATOM 628 C C . LYS A 1 85 ? -6.565 6.667 6.428 1.00 97.12 85 LYS A C 1
ATOM 630 O O . LYS A 1 85 ? -5.797 6.997 5.524 1.00 97.12 85 LYS A O 1
ATOM 635 N N . TYR A 1 86 ? -6.698 5.409 6.843 1.00 94.94 86 TYR A N 1
ATOM 636 C CA . TYR A 1 86 ? -6.042 4.292 6.176 1.00 94.94 86 TYR A CA 1
ATOM 637 C C . TYR A 1 86 ? -6.534 4.149 4.730 1.00 94.94 86 TYR A C 1
ATOM 639 O O . TYR A 1 86 ? -5.708 4.061 3.826 1.00 94.94 86 TYR A O 1
ATOM 647 N N . GLN A 1 87 ? -7.851 4.191 4.505 1.00 94.62 87 GLN A N 1
ATOM 648 C CA . GLN A 1 87 ? -8.447 4.077 3.172 1.00 94.62 87 GLN A CA 1
ATOM 649 C C . GLN A 1 87 ? -7.991 5.217 2.240 1.00 94.62 87 GLN A C 1
ATOM 651 O O . GLN A 1 87 ? -7.575 4.947 1.118 1.00 94.62 87 GLN A O 1
ATOM 656 N N . ASP A 1 88 ? -7.970 6.470 2.714 1.00 95.56 88 ASP A N 1
ATOM 657 C CA . ASP A 1 88 ? -7.440 7.614 1.946 1.00 95.56 88 ASP A CA 1
ATOM 658 C C . ASP A 1 88 ? -5.944 7.448 1.623 1.00 95.56 88 ASP A C 1
ATOM 660 O O . ASP A 1 88 ? -5.515 7.655 0.488 1.00 95.56 88 ASP A O 1
ATOM 664 N N . SER A 1 89 ? -5.143 7.008 2.597 1.00 94.12 89 SER A N 1
ATOM 665 C CA . SER A 1 89 ? -3.708 6.781 2.383 1.00 94.12 89 SER A CA 1
ATOM 666 C C . SER A 1 89 ? -3.449 5.658 1.374 1.00 94.12 89 SER A C 1
ATOM 668 O O . SER A 1 89 ? -2.537 5.761 0.554 1.00 94.12 89 SER A O 1
ATOM 670 N N . GLN A 1 90 ? -4.251 4.593 1.416 1.00 94.12 90 GLN A N 1
ATOM 671 C CA . GLN A 1 90 ? -4.135 3.457 0.506 1.00 94.12 90 GLN A CA 1
ATOM 672 C C . GLN A 1 90 ? -4.525 3.832 -0.927 1.00 94.12 90 GLN A C 1
ATOM 674 O O . GLN A 1 90 ? -3.825 3.426 -1.858 1.00 94.12 90 GLN A O 1
ATOM 679 N N . ALA A 1 91 ? -5.567 4.650 -1.107 1.00 91.88 91 ALA A N 1
ATOM 680 C CA . ALA A 1 91 ? -5.963 5.153 -2.419 1.00 91.88 91 ALA A CA 1
ATOM 681 C C . ALA A 1 91 ? -4.820 5.954 -3.063 1.00 91.88 91 ALA A C 1
ATOM 683 O O . ALA A 1 91 ? -4.390 5.644 -4.172 1.00 91.88 91 ALA A O 1
ATOM 684 N N . ARG A 1 92 ? -4.228 6.893 -2.312 1.00 94.94 92 ARG A N 1
ATOM 685 C CA . ARG A 1 92 ? -3.089 7.704 -2.782 1.00 94.94 92 ARG A CA 1
ATOM 686 C C . ARG A 1 92 ? -1.857 6.867 -3.106 1.00 94.94 92 ARG A C 1
ATOM 688 O O . ARG A 1 92 ? -1.175 7.129 -4.092 1.00 94.94 92 ARG A O 1
ATOM 695 N N . ALA A 1 93 ? -1.551 5.867 -2.278 1.00 92.50 93 ALA A N 1
ATOM 696 C CA . ALA A 1 93 ? -0.435 4.961 -2.535 1.00 92.50 93 ALA A CA 1
ATOM 697 C C . ALA A 1 93 ? -0.657 4.153 -3.823 1.00 92.50 93 ALA A C 1
ATOM 699 O O . ALA A 1 93 ? 0.258 4.012 -4.629 1.00 92.50 93 ALA A O 1
ATOM 700 N N . SER A 1 94 ? -1.882 3.670 -4.035 1.00 90.31 94 SER A N 1
ATOM 701 C CA . SER A 1 94 ? -2.260 2.901 -5.222 1.00 90.31 94 SER A CA 1
ATOM 702 C C . SER A 1 94 ? -2.173 3.746 -6.497 1.00 90.31 94 SER A C 1
ATOM 704 O O . SER A 1 94 ? -1.586 3.305 -7.482 1.00 90.31 94 SER A O 1
ATOM 706 N N . GLU A 1 95 ? -2.681 4.980 -6.459 1.00 92.62 95 GLU A N 1
ATOM 707 C CA . GLU A 1 95 ? -2.556 5.948 -7.555 1.00 92.62 95 GLU A CA 1
ATOM 708 C C . GLU A 1 95 ? -1.089 6.263 -7.874 1.00 92.62 95 GLU A C 1
ATOM 710 O O . GLU A 1 95 ? -0.692 6.247 -9.037 1.00 92.62 95 GLU A O 1
ATOM 715 N N . ALA A 1 96 ? -0.259 6.492 -6.852 1.00 93.62 96 ALA A N 1
ATOM 716 C CA . ALA A 1 96 ? 1.159 6.788 -7.040 1.00 93.62 96 ALA A CA 1
ATOM 717 C C . ALA A 1 96 ? 1.937 5.609 -7.649 1.00 93.62 96 ALA A C 1
ATOM 719 O O . ALA A 1 96 ? 2.804 5.822 -8.498 1.00 93.62 96 ALA A O 1
ATOM 720 N N . LEU A 1 97 ? 1.629 4.372 -7.241 1.00 92.62 97 LEU A N 1
ATOM 721 C CA . LEU A 1 97 ? 2.248 3.168 -7.801 1.00 92.62 97 LEU A CA 1
ATOM 722 C C . LEU A 1 97 ? 1.901 2.992 -9.282 1.00 92.62 97 LEU A C 1
ATOM 724 O O . LEU A 1 97 ? 2.799 2.728 -10.081 1.00 92.62 97 LEU A O 1
ATOM 728 N N . LEU A 1 98 ? 0.630 3.182 -9.653 1.00 91.06 98 LEU A N 1
ATOM 729 C CA . LEU A 1 98 ? 0.198 3.115 -11.051 1.00 91.06 98 LEU A CA 1
ATOM 730 C C . LEU A 1 98 ? 0.826 4.227 -11.890 1.00 91.06 98 LEU A C 1
ATOM 732 O O . LEU A 1 98 ? 1.427 3.934 -12.919 1.00 91.06 98 LEU A O 1
ATOM 736 N N . ALA A 1 99 ? 0.778 5.476 -11.420 1.00 90.75 99 ALA A N 1
ATOM 737 C CA . ALA A 1 99 ? 1.372 6.605 -12.132 1.00 90.75 99 ALA A CA 1
ATOM 738 C C . ALA A 1 99 ? 2.878 6.401 -12.365 1.00 90.75 99 ALA A C 1
ATOM 740 O O . ALA A 1 99 ? 3.397 6.685 -13.445 1.00 90.75 99 ALA A O 1
ATOM 741 N N . LEU A 1 100 ? 3.594 5.858 -11.375 1.00 90.38 100 LEU A N 1
ATOM 742 C CA . LEU A 1 100 ? 5.007 5.534 -11.538 1.00 90.38 100 LEU A CA 1
ATOM 743 C C . LEU A 1 100 ? 5.215 4.385 -12.536 1.00 90.38 100 LEU A C 1
ATOM 745 O O . LEU A 1 100 ? 6.115 4.471 -13.369 1.00 90.38 100 LEU A O 1
ATOM 749 N N . ALA A 1 101 ? 4.384 3.338 -12.496 1.00 89.62 101 ALA A N 1
ATOM 750 C CA . ALA A 1 101 ? 4.454 2.227 -13.447 1.00 89.62 101 ALA A CA 1
ATOM 751 C C . ALA A 1 101 ? 4.204 2.687 -14.894 1.00 89.62 101 ALA A C 1
ATOM 753 O O . ALA A 1 101 ? 4.888 2.229 -15.812 1.00 89.62 101 ALA A O 1
ATOM 754 N N . GLU A 1 102 ? 3.273 3.621 -15.093 1.00 86.69 102 GLU A N 1
ATOM 755 C CA . GLU A 1 102 ? 2.971 4.237 -16.386 1.00 86.69 102 GLU A CA 1
ATOM 756 C C . GLU A 1 102 ? 4.145 5.068 -16.909 1.00 86.69 102 GLU A C 1
ATOM 758 O O . GLU A 1 102 ? 4.547 4.891 -18.057 1.00 86.69 102 GLU A O 1
ATOM 763 N N . VAL A 1 103 ? 4.757 5.913 -16.071 1.00 87.44 103 VAL A N 1
ATOM 764 C CA . VAL A 1 103 ? 5.938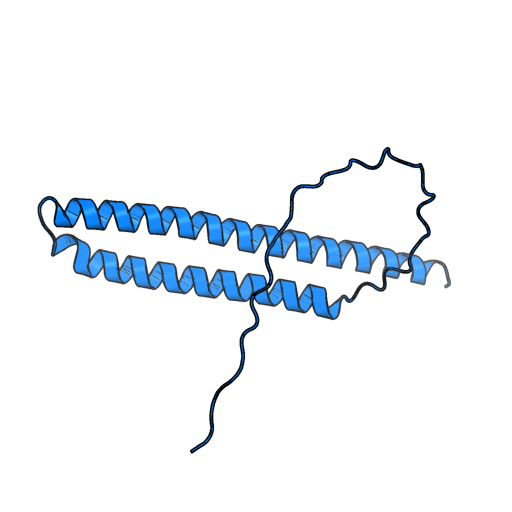 6.707 -16.458 1.00 87.44 103 VAL A CA 1
ATOM 765 C C . VAL A 1 103 ? 7.119 5.803 -16.825 1.00 87.44 103 VAL A C 1
ATOM 767 O O . VAL A 1 103 ? 7.788 6.031 -17.834 1.00 87.44 103 VAL A O 1
ATOM 770 N N . VAL A 1 104 ? 7.358 4.749 -16.042 1.00 87.06 104 VAL A N 1
ATOM 771 C CA . VAL A 1 104 ? 8.405 3.746 -16.304 1.00 87.06 104 VAL A CA 1
ATOM 772 C C . VAL A 1 104 ? 8.122 2.984 -17.611 1.00 87.06 104 VAL A C 1
ATOM 774 O O . VAL A 1 104 ? 9.037 2.736 -18.401 1.00 87.06 104 VAL A O 1
ATOM 777 N N . GLY A 1 105 ? 6.855 2.661 -17.886 1.00 78.88 105 GLY A N 1
ATOM 778 C CA . GLY A 1 105 ? 6.420 2.054 -19.147 1.00 78.88 105 GLY A CA 1
ATOM 779 C C . GLY A 1 105 ? 6.611 2.973 -20.353 1.00 78.88 105 GLY A C 1
ATOM 780 O O . GLY A 1 105 ? 7.265 2.581 -21.314 1.00 78.88 105 GLY A O 1
ATOM 781 N N . GLY A 1 106 ? 6.134 4.217 -20.275 1.00 76.75 106 GLY A N 1
ATOM 782 C CA . GLY A 1 106 ? 6.248 5.193 -21.362 1.00 76.75 106 GLY A CA 1
ATOM 783 C C . GLY A 1 106 ? 7.697 5.558 -21.700 1.00 76.75 106 GLY A C 1
ATOM 784 O O . GLY A 1 106 ? 8.033 5.746 -22.871 1.00 76.75 106 GLY A O 1
ATOM 785 N N . ALA A 1 107 ? 8.584 5.591 -20.698 1.00 64.50 107 ALA A N 1
ATOM 786 C CA . ALA A 1 107 ? 10.020 5.739 -20.923 1.00 64.50 107 ALA A CA 1
ATOM 787 C C . ALA A 1 107 ? 10.599 4.552 -21.713 1.00 64.50 107 ALA A C 1
ATOM 789 O O . ALA A 1 107 ? 11.397 4.760 -22.621 1.00 64.50 107 ALA A O 1
ATOM 790 N N . SER A 1 108 ? 10.163 3.324 -21.418 1.00 59.91 108 SER A N 1
ATOM 791 C CA . SER A 1 108 ? 10.595 2.118 -22.142 1.00 59.91 108 SER A CA 1
ATOM 792 C C . SER A 1 108 ? 10.146 2.131 -23.602 1.00 59.91 108 SER A C 1
ATOM 794 O O . SER A 1 108 ? 10.945 1.844 -24.491 1.00 59.91 108 SER A O 1
ATOM 796 N N . ASP A 1 109 ? 8.887 2.491 -23.853 1.00 63.06 109 ASP A N 1
ATOM 797 C CA . ASP A 1 109 ? 8.308 2.489 -25.201 1.00 63.06 109 ASP A CA 1
ATOM 798 C C . ASP A 1 109 ? 8.971 3.552 -26.096 1.00 63.06 109 ASP A C 1
ATOM 800 O O . ASP A 1 109 ? 9.323 3.271 -27.241 1.00 63.06 109 ASP A O 1
ATOM 804 N N . SER A 1 110 ? 9.270 4.730 -2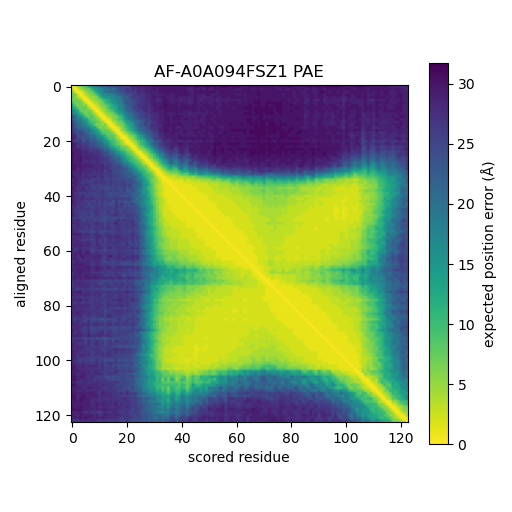5.536 1.00 61.09 110 SER A N 1
ATOM 805 C CA . SER A 1 110 ? 9.939 5.830 -26.251 1.00 61.09 110 SER A CA 1
ATOM 806 C C . SER A 1 110 ? 11.390 5.521 -26.648 1.00 61.09 110 SER A C 1
ATOM 808 O O . SER A 1 110 ? 11.892 6.068 -27.632 1.00 61.09 110 SER A O 1
ATOM 810 N N . PHE A 1 111 ? 12.099 4.694 -25.872 1.00 58.47 111 PHE A N 1
ATOM 811 C CA . PHE A 1 111 ? 13.456 4.248 -26.217 1.00 58.47 111 PHE A CA 1
ATOM 812 C C . PHE A 1 111 ? 13.433 3.129 -27.265 1.00 58.47 111 PHE A C 1
ATOM 814 O O . PHE A 1 111 ? 14.230 3.159 -28.199 1.00 58.47 111 PHE A O 1
ATOM 821 N N . ASN A 1 112 ? 12.472 2.205 -27.172 1.00 57.28 112 ASN A N 1
ATOM 822 C CA . ASN A 1 112 ? 12.307 1.123 -28.146 1.00 57.28 112 ASN A CA 1
ATOM 823 C C . ASN A 1 112 ? 11.949 1.656 -29.551 1.00 57.28 112 ASN A C 1
ATOM 825 O O . ASN A 1 112 ? 12.401 1.120 -30.560 1.00 57.28 112 ASN A O 1
ATOM 829 N N . GLU A 1 113 ? 11.168 2.740 -29.627 1.00 56.25 113 GLU A N 1
ATOM 830 C CA . GLU A 1 113 ? 10.809 3.396 -30.893 1.00 56.25 113 GLU A CA 1
ATOM 831 C C . GLU A 1 113 ? 12.009 4.107 -31.550 1.00 56.25 113 GLU A C 1
ATOM 833 O O . GLU A 1 113 ? 12.191 4.022 -32.764 1.00 56.25 113 GLU A O 1
ATOM 838 N N . LYS A 1 114 ? 12.888 4.733 -30.753 1.00 53.75 114 LYS A N 1
ATOM 839 C CA . LYS A 1 114 ? 14.104 5.399 -31.259 1.00 53.75 114 LYS A CA 1
ATOM 840 C C . LYS A 1 114 ? 15.152 4.423 -31.788 1.00 53.75 114 LYS A C 1
ATOM 842 O O . LYS A 1 114 ? 15.770 4.712 -32.811 1.00 53.75 114 LYS A O 1
ATOM 847 N N . ASP A 1 115 ? 15.320 3.272 -31.142 1.00 50.09 115 ASP A N 1
ATOM 848 C CA . ASP A 1 115 ? 16.214 2.224 -31.649 1.00 50.09 115 ASP A CA 1
ATOM 849 C C . ASP A 1 115 ? 15.625 1.536 -32.894 1.00 50.09 115 ASP A C 1
ATOM 851 O O . ASP A 1 115 ? 16.355 1.216 -33.832 1.00 50.09 115 ASP A O 1
ATOM 855 N N . GLY A 1 116 ? 14.298 1.379 -32.965 1.00 48.25 116 GLY A N 1
ATOM 856 C CA . GLY A 1 116 ? 13.610 0.831 -34.139 1.00 48.25 116 GLY A CA 1
ATOM 857 C C . GLY A 1 116 ? 13.727 1.695 -35.402 1.00 48.25 116 GLY A C 1
ATOM 858 O O . GLY A 1 116 ? 13.850 1.152 -36.502 1.00 48.25 116 GLY A O 1
ATOM 859 N N . ASP A 1 117 ? 13.734 3.023 -35.263 1.00 45.66 117 ASP A N 1
ATOM 860 C CA . ASP A 1 117 ? 13.948 3.950 -36.384 1.00 45.66 117 ASP A CA 1
ATOM 861 C C . ASP A 1 117 ? 15.426 4.054 -36.790 1.00 45.66 117 ASP A C 1
ATOM 863 O O . ASP A 1 117 ? 15.731 4.188 -37.976 1.00 45.66 117 ASP A O 1
ATOM 867 N N . ALA A 1 118 ? 16.360 3.912 -35.844 1.00 46.47 118 ALA A N 1
ATOM 868 C CA . ALA A 1 118 ? 17.787 3.860 -36.158 1.00 46.47 118 ALA A CA 1
ATOM 869 C C . ALA A 1 118 ? 18.151 2.623 -36.998 1.00 46.47 118 ALA A C 1
ATOM 871 O O . ALA A 1 118 ? 18.990 2.721 -37.890 1.00 46.47 118 ALA A O 1
ATOM 872 N N . VAL A 1 119 ? 17.494 1.479 -36.772 1.00 44.16 119 VAL A N 1
ATOM 873 C CA . VAL A 1 119 ? 17.729 0.244 -37.545 1.00 44.16 119 VAL A CA 1
ATOM 874 C C . VAL A 1 119 ? 17.187 0.343 -38.979 1.00 44.16 119 VAL A C 1
ATOM 876 O O . VAL A 1 119 ? 17.797 -0.201 -39.895 1.00 44.16 119 VAL A O 1
ATOM 879 N N . LYS A 1 120 ? 16.102 1.090 -39.217 1.00 40.47 120 LYS A N 1
ATOM 880 C CA . LYS A 1 120 ? 15.510 1.247 -40.562 1.00 40.47 120 LYS A CA 1
ATOM 881 C C . LYS A 1 120 ? 16.263 2.200 -41.490 1.00 40.47 120 LYS A C 1
ATOM 883 O O . LYS A 1 120 ? 15.982 2.223 -42.682 1.00 40.47 120 LYS A O 1
ATOM 888 N N . LEU A 1 121 ? 17.197 2.995 -40.972 1.00 42.38 121 LEU A N 1
ATOM 889 C CA . LEU A 1 121 ? 18.006 3.917 -41.779 1.00 42.38 121 LEU A CA 1
ATOM 890 C C . LEU A 1 121 ? 19.254 3.255 -42.391 1.00 42.38 121 LEU A C 1
ATOM 892 O O . LEU A 1 121 ? 20.007 3.927 -43.097 1.00 42.38 121 LEU A O 1
ATOM 896 N N . PHE A 1 122 ? 19.470 1.960 -42.136 1.00 46.59 122 PHE A N 1
ATOM 897 C CA . PHE A 1 122 ? 20.608 1.188 -42.646 1.00 46.59 122 PHE A CA 1
ATOM 898 C C . PHE A 1 122 ? 20.213 -0.041 -43.489 1.00 46.59 122 PHE A C 1
ATOM 900 O O . PHE A 1 122 ? 21.088 -0.858 -43.782 1.00 46.59 122 PHE A O 1
ATOM 907 N N . GLU A 1 123 ? 18.946 -0.159 -43.909 1.00 40.41 123 GLU A N 1
ATOM 908 C CA . GLU A 1 123 ? 18.505 -1.125 -44.937 1.00 40.41 123 GLU A CA 1
ATOM 909 C C . GLU A 1 123 ? 18.258 -0.459 -46.298 1.00 40.41 123 GLU A C 1
ATOM 911 O O . GLU A 1 123 ? 17.659 0.641 -46.334 1.00 40.41 123 GLU A O 1
#